Protein AF-A0A2H0VIL3-F1 (afdb_monomer_lite)

Radius of gyration: 15.29 Å; chains: 1; bounding box: 33×33×45 Å

pLDDT: mean 93.3, std 10.6, range [35.62, 98.56]

Foldseek 3Di:
DDLVVVQVVLVVCVVVLAADEEEDADFKDDQRYPPLCCQVRRYFYFYDNDDDPWDWDQDDQWTKTWDDDPPDTDIDIDRGNVVSVVVVVVVVVRVVVTFGWDQDDSRRTIGGDPPPDD

Sequence (118 aa):
MDQKSAEKLRARFVENKIHIRTLTNITHLEAWTDVTEMVEQYWEIRHLDKPFQFEILIYNNVYCMYRYTGDEIFCIEIYSQELADMQRQLFEYLWGVAKKFKVLDDRGTAKLISNHKV

Secondary structure (DSSP, 8-state):
--HHHHHHHHHHHHHTT--EEEEES-SEE----S-HHHHHHSEEEEE-SS--SSEEEEETTEEEEEEEETTEEEEEEEE-HHHHHHHHHHHHHHHHHSEEEEE-STT--EEE------

Organism: NCBI:txid1974535

Structure (mmCIF, N/CA/C/O backbone):
data_AF-A0A2H0VIL3-F1
#
_entry.id   AF-A0A2H0VIL3-F1
#
loop_
_atom_site.group_PDB
_atom_site.id
_atom_site.type_symbol
_atom_site.label_atom_id
_atom_site.label_alt_id
_atom_site.label_comp_id
_atom_site.label_asym_id
_atom_site.label_entity_id
_atom_site.label_seq_id
_atom_site.pdbx_PDB_ins_code
_atom_site.Cartn_x
_atom_site.Cartn_y
_atom_site.Cartn_z
_atom_site.occupancy
_atom_site.B_iso_or_equiv
_atom_site.auth_seq_id
_atom_site.auth_comp_id
_atom_site.auth_asym_id
_atom_site.auth_atom_id
_atom_site.pdbx_PDB_model_num
ATOM 1 N N . MET A 1 1 ? 10.058 7.617 11.638 1.00 77.69 1 MET A N 1
ATOM 2 C CA . MET A 1 1 ? 9.822 6.358 12.381 1.00 77.69 1 MET A CA 1
ATOM 3 C C . MET A 1 1 ? 11.080 5.514 12.268 1.00 77.69 1 MET A C 1
ATOM 5 O O . MET A 1 1 ? 11.635 5.466 11.179 1.00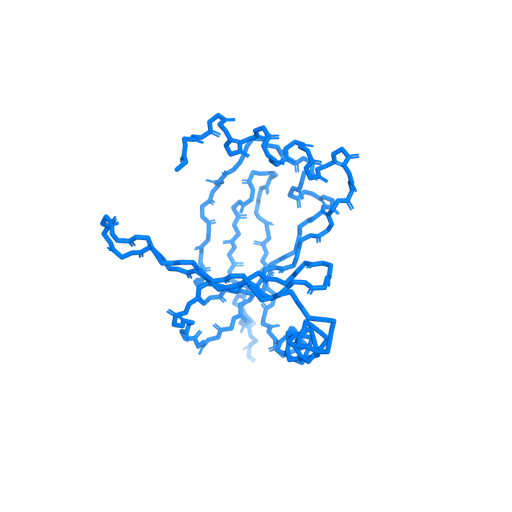 77.69 1 MET A O 1
ATOM 9 N N . ASP A 1 2 ? 11.559 4.914 13.356 1.00 91.06 2 ASP A N 1
ATOM 10 C CA . ASP A 1 2 ? 12.721 4.017 13.311 1.00 91.06 2 ASP A CA 1
ATOM 11 C C . ASP A 1 2 ? 12.341 2.619 12.785 1.00 91.06 2 ASP A C 1
ATOM 13 O O . ASP A 1 2 ? 11.169 2.230 12.801 1.00 91.06 2 ASP A O 1
ATOM 17 N N . GLN A 1 3 ? 13.336 1.852 12.332 1.00 91.94 3 GLN A N 1
ATOM 18 C CA . GLN A 1 3 ? 13.121 0.535 11.725 1.00 91.94 3 GLN A CA 1
ATOM 19 C C . GLN A 1 3 ? 12.431 -0.449 12.679 1.00 91.94 3 GLN A C 1
ATOM 21 O O . GLN A 1 3 ? 11.510 -1.147 12.269 1.00 91.94 3 GLN A O 1
ATOM 26 N N . LYS A 1 4 ? 12.805 -0.477 13.964 1.00 95.69 4 LYS A N 1
ATOM 27 C CA . LYS A 1 4 ? 12.220 -1.411 14.940 1.00 95.69 4 LYS A CA 1
ATOM 28 C C . LYS A 1 4 ? 10.730 -1.138 15.147 1.00 95.69 4 LYS A C 1
ATOM 30 O O . LYS A 1 4 ? 9.934 -2.076 15.223 1.00 95.69 4 LYS A O 1
ATOM 35 N N . SER A 1 5 ? 10.346 0.135 15.211 1.00 95.25 5 SER A N 1
ATOM 36 C CA . SER A 1 5 ? 8.937 0.534 15.266 1.00 95.25 5 SER A CA 1
ATOM 37 C C . SER A 1 5 ? 8.177 0.143 13.993 1.00 95.25 5 SER A C 1
ATOM 39 O O . SER A 1 5 ? 7.048 -0.342 14.088 1.00 95.25 5 SER A O 1
ATOM 41 N N . ALA A 1 6 ? 8.805 0.283 12.820 1.00 95.44 6 ALA A N 1
ATOM 42 C CA . ALA A 1 6 ? 8.221 -0.128 11.544 1.00 95.44 6 ALA A CA 1
ATOM 43 C C . ALA A 1 6 ? 7.994 -1.650 11.467 1.00 95.44 6 ALA A C 1
ATOM 45 O O . ALA A 1 6 ? 6.895 -2.082 11.122 1.00 95.44 6 ALA A O 1
ATOM 46 N N . GLU A 1 7 ? 8.980 -2.466 11.855 1.00 97.56 7 GLU A N 1
ATOM 47 C CA . GLU A 1 7 ? 8.848 -3.933 11.886 1.00 97.56 7 GLU A CA 1
ATOM 48 C C . GLU A 1 7 ? 7.733 -4.380 12.838 1.00 97.56 7 GLU A C 1
ATOM 50 O O . GLU A 1 7 ? 6.914 -5.228 12.488 1.00 97.56 7 GLU A O 1
ATOM 55 N N . LYS A 1 8 ? 7.626 -3.759 14.022 1.00 97.94 8 LYS A N 1
ATOM 56 C CA . LYS A 1 8 ? 6.545 -4.074 14.967 1.00 97.94 8 LYS A CA 1
ATOM 57 C C . LYS A 1 8 ? 5.163 -3.781 14.375 1.00 97.94 8 LYS A C 1
ATOM 59 O O . LYS A 1 8 ? 4.220 -4.529 14.624 1.00 97.94 8 LYS A O 1
ATOM 64 N N . LEU A 1 9 ? 5.022 -2.698 13.610 1.00 96.75 9 LEU A N 1
ATOM 65 C CA . LEU A 1 9 ? 3.768 -2.381 12.926 1.00 96.75 9 LEU A CA 1
ATOM 66 C C . LEU A 1 9 ? 3.440 -3.416 11.839 1.00 96.75 9 LEU A C 1
ATOM 68 O O . LEU A 1 9 ? 2.301 -3.867 11.755 1.00 96.75 9 LEU A O 1
ATOM 72 N N . ARG A 1 10 ? 4.435 -3.835 11.055 1.00 97.56 10 ARG A N 1
ATOM 73 C CA . ARG A 1 10 ? 4.277 -4.846 9.995 1.00 97.56 10 ARG A CA 1
ATOM 74 C C . ARG A 1 10 ? 3.904 -6.216 10.552 1.00 97.56 10 ARG A C 1
ATOM 76 O O . ARG A 1 10 ? 2.987 -6.845 10.037 1.00 97.56 10 ARG A O 1
ATOM 83 N N . ALA A 1 11 ? 4.517 -6.625 11.662 1.00 98.25 11 ALA A N 1
ATOM 84 C CA . ALA A 1 11 ? 4.132 -7.842 12.375 1.00 98.25 11 ALA A CA 1
ATOM 85 C C . ALA A 1 11 ? 2.652 -7.802 12.792 1.00 98.25 11 ALA A C 1
ATOM 87 O O . ALA A 1 11 ? 1.916 -8.763 12.583 1.00 98.25 11 ALA A O 1
ATOM 88 N N . ARG A 1 12 ? 2.167 -6.647 13.270 1.00 98.12 12 ARG A N 1
ATOM 89 C CA . ARG A 1 12 ? 0.740 -6.474 13.583 1.00 98.12 12 ARG A CA 1
ATOM 90 C C . ARG A 1 12 ? -0.155 -6.554 12.347 1.00 98.12 12 ARG A C 1
ATOM 92 O O . ARG A 1 12 ? -1.281 -7.031 12.467 1.00 98.12 12 ARG A O 1
ATOM 99 N N . PHE A 1 13 ? 0.293 -6.104 11.175 1.00 97.50 13 PHE A N 1
ATOM 100 C CA . PHE A 1 13 ? -0.477 -6.287 9.938 1.00 97.50 13 PHE A CA 1
ATOM 101 C C . PHE A 1 13 ? -0.658 -7.766 9.601 1.00 97.50 13 PHE A C 1
ATOM 103 O O . PHE A 1 13 ? -1.775 -8.165 9.275 1.00 97.50 13 PHE A O 1
ATOM 110 N N . VAL A 1 14 ? 0.388 -8.577 9.776 1.00 98.06 14 VAL A N 1
ATOM 111 C CA . VAL A 1 14 ? 0.327 -10.037 9.604 1.00 98.06 14 VAL A CA 1
ATOM 112 C C . VAL A 1 14 ? -0.618 -10.681 10.619 1.00 98.06 14 VAL A C 1
ATOM 114 O O . VAL A 1 14 ? -1.543 -11.388 10.225 1.00 98.06 14 VAL A O 1
ATOM 117 N N . GLU A 1 15 ? -0.473 -10.370 11.913 1.00 98.38 15 GLU A N 1
ATOM 118 C CA . GLU A 1 15 ? -1.347 -10.891 12.983 1.00 98.38 15 GLU A CA 1
ATOM 119 C C . GLU A 1 15 ? -2.837 -10.634 12.701 1.00 98.38 15 GLU A C 1
ATOM 121 O O . GLU A 1 15 ? -3.695 -11.465 12.999 1.00 98.38 15 GLU A O 1
ATOM 126 N N . ASN A 1 16 ? -3.143 -9.479 12.104 1.00 98.06 16 ASN A N 1
ATOM 127 C CA . ASN A 1 16 ? -4.503 -9.056 11.775 1.00 98.06 16 ASN A CA 1
ATOM 128 C C . ASN A 1 16 ? -4.913 -9.397 10.330 1.00 98.06 16 ASN A C 1
ATOM 130 O O . ASN A 1 16 ? -6.007 -9.021 9.910 1.00 98.06 16 ASN A O 1
ATOM 134 N N . LYS A 1 17 ? -4.068 -10.112 9.573 1.00 97.88 17 LYS A N 1
ATOM 135 C CA . LYS A 1 17 ? -4.304 -10.532 8.178 1.00 97.88 17 LYS A CA 1
ATOM 136 C C . LYS A 1 17 ? -4.666 -9.373 7.239 1.00 97.88 17 LYS A C 1
ATOM 138 O O . LYS A 1 17 ? -5.514 -9.502 6.349 1.00 97.88 17 LYS A O 1
ATOM 143 N N . ILE A 1 18 ? -4.040 -8.217 7.456 1.00 97.88 18 ILE A N 1
ATOM 144 C CA . ILE A 1 18 ? -4.283 -6.997 6.682 1.00 97.88 18 ILE A CA 1
ATOM 145 C C . ILE A 1 18 ? -3.603 -7.116 5.323 1.00 97.88 18 ILE A C 1
ATOM 147 O O . ILE A 1 18 ? -2.380 -7.127 5.245 1.00 97.88 18 ILE A O 1
ATOM 151 N N . HIS A 1 19 ? -4.398 -7.148 4.254 1.00 97.88 19 HIS A N 1
ATOM 152 C CA . HIS A 1 19 ? -3.885 -7.160 2.887 1.00 97.88 19 HIS A CA 1
ATOM 153 C C . HIS A 1 19 ? -3.594 -5.737 2.409 1.00 97.88 19 HIS A C 1
ATOM 155 O O . HIS A 1 19 ? -4.456 -4.858 2.470 1.00 97.88 19 HIS A O 1
ATOM 161 N N . ILE A 1 20 ? -2.389 -5.523 1.892 1.00 97.69 20 ILE A N 1
ATOM 162 C CA . ILE A 1 20 ? -1.908 -4.236 1.403 1.00 97.69 20 ILE A CA 1
ATOM 163 C C . ILE A 1 20 ? -1.717 -4.304 -0.104 1.00 97.69 20 ILE A C 1
ATOM 165 O O . ILE A 1 20 ? -0.992 -5.149 -0.624 1.00 97.69 20 ILE A O 1
ATOM 169 N N . ARG A 1 21 ? -2.331 -3.354 -0.809 1.00 98.00 21 ARG A N 1
ATOM 170 C CA . ARG A 1 21 ? -2.148 -3.159 -2.247 1.00 98.00 21 ARG A CA 1
ATOM 171 C C . ARG A 1 21 ? -1.516 -1.797 -2.491 1.00 98.00 21 ARG A C 1
ATOM 173 O O . ARG A 1 21 ? -2.097 -0.769 -2.157 1.00 98.00 21 ARG A O 1
ATOM 180 N N . THR A 1 22 ? -0.325 -1.794 -3.079 1.00 97.00 22 THR A N 1
ATOM 181 C CA . THR A 1 22 ? 0.488 -0.591 -3.283 1.00 97.00 22 THR A CA 1
ATOM 182 C C . THR A 1 22 ? 0.559 -0.217 -4.760 1.00 97.00 22 THR A C 1
ATOM 184 O O . THR A 1 22 ? 0.985 -1.014 -5.597 1.00 97.00 22 THR A O 1
ATOM 187 N N . LEU A 1 23 ? 0.193 1.024 -5.080 1.00 96.69 23 LEU A N 1
ATOM 188 C CA . LEU A 1 23 ? 0.514 1.655 -6.360 1.00 96.69 23 LEU A CA 1
ATOM 189 C C . LEU A 1 23 ? 1.727 2.560 -6.176 1.00 96.69 23 LEU A C 1
ATOM 191 O O . LEU A 1 23 ? 1.771 3.354 -5.242 1.00 96.69 23 LEU A O 1
ATOM 195 N N . THR A 1 24 ? 2.706 2.445 -7.067 1.00 95.50 24 THR A N 1
ATOM 196 C CA . THR A 1 24 ? 3.920 3.267 -7.030 1.00 95.50 24 THR A CA 1
ATOM 197 C C . THR A 1 24 ? 4.359 3.679 -8.430 1.00 95.50 24 THR A C 1
ATOM 199 O O . THR A 1 24 ? 4.011 3.031 -9.417 1.00 95.50 24 THR A O 1
ATOM 202 N N . ASN A 1 25 ? 5.131 4.758 -8.520 1.00 94.12 25 ASN A N 1
ATOM 203 C CA . ASN A 1 25 ? 5.751 5.232 -9.754 1.00 94.12 25 ASN A CA 1
ATOM 204 C C . ASN A 1 25 ? 7.230 4.844 -9.878 1.00 94.12 25 ASN A C 1
ATOM 206 O O . ASN A 1 25 ? 7.835 5.083 -10.922 1.00 94.12 25 ASN A O 1
ATOM 210 N N . ILE A 1 26 ? 7.821 4.225 -8.852 1.00 94.25 26 ILE A N 1
ATOM 211 C CA . ILE A 1 26 ? 9.179 3.683 -8.953 1.00 94.25 26 ILE A CA 1
ATOM 212 C C . ILE A 1 26 ? 9.183 2.438 -9.847 1.00 94.25 26 ILE A C 1
ATOM 214 O O . ILE A 1 26 ? 8.148 1.813 -10.094 1.00 94.25 26 ILE A O 1
ATOM 218 N N . THR A 1 27 ? 10.358 2.071 -10.347 1.00 94.88 27 THR A N 1
ATOM 219 C CA . THR A 1 27 ? 10.565 0.872 -11.178 1.00 94.88 27 THR A CA 1
ATOM 220 C C . THR A 1 27 ? 11.369 -0.212 -10.460 1.00 94.88 27 THR A C 1
ATOM 222 O O . THR A 1 27 ? 11.419 -1.352 -10.930 1.00 94.88 27 THR A O 1
ATOM 225 N N . HIS A 1 28 ? 11.962 0.135 -9.318 1.00 95.75 28 HIS A N 1
ATOM 226 C CA . HIS A 1 28 ? 12.724 -0.735 -8.434 1.00 95.75 28 HIS A CA 1
ATOM 227 C C . HIS A 1 28 ? 12.433 -0.362 -6.979 1.00 95.75 28 HIS A C 1
ATOM 229 O O . HIS A 1 28 ? 12.404 0.825 -6.653 1.00 95.75 28 HIS A O 1
ATOM 235 N N . LEU A 1 29 ? 12.228 -1.365 -6.133 1.00 95.56 29 LEU A N 1
ATOM 236 C CA . LEU A 1 29 ? 12.109 -1.249 -4.686 1.00 95.56 29 LEU A CA 1
ATOM 237 C C . LEU A 1 29 ? 13.138 -2.196 -4.065 1.00 95.56 29 LEU A C 1
ATOM 239 O O . LEU A 1 29 ? 13.148 -3.377 -4.402 1.00 95.56 29 LEU A O 1
ATOM 243 N N . GLU A 1 30 ? 13.995 -1.671 -3.194 1.00 96.62 30 GLU A N 1
ATOM 244 C CA . GLU A 1 30 ? 14.941 -2.465 -2.399 1.00 96.62 30 GLU A CA 1
ATOM 245 C C . GLU A 1 30 ? 14.217 -3.195 -1.258 1.00 96.62 30 GLU A C 1
ATOM 247 O O . GLU A 1 30 ? 13.117 -2.797 -0.866 1.00 96.62 30 GLU A O 1
ATOM 252 N N . ALA A 1 31 ? 14.851 -4.217 -0.679 1.00 96.75 31 ALA A N 1
ATOM 253 C CA . ALA A 1 31 ? 14.365 -4.870 0.536 1.00 96.75 31 ALA A CA 1
ATOM 254 C C . ALA A 1 31 ? 14.111 -3.850 1.662 1.00 96.75 31 ALA A C 1
ATOM 256 O O . ALA A 1 31 ? 14.948 -2.986 1.941 1.00 96.75 31 ALA A O 1
ATOM 257 N N . TRP A 1 32 ? 12.957 -3.959 2.325 1.00 94.44 32 TRP A N 1
ATOM 258 C CA . TRP A 1 32 ? 12.480 -2.928 3.259 1.00 94.44 32 TRP A CA 1
ATOM 259 C C . TRP A 1 32 ? 11.919 -3.467 4.580 1.00 94.44 32 TRP A C 1
ATOM 261 O O . TRP A 1 32 ? 11.592 -2.664 5.465 1.00 94.44 32 TRP A O 1
ATOM 271 N N . THR A 1 33 ? 11.805 -4.791 4.738 1.00 97.19 33 THR A N 1
ATOM 272 C CA . THR A 1 33 ? 11.312 -5.430 5.967 1.00 97.19 33 THR A CA 1
ATOM 273 C C . THR A 1 33 ? 11.966 -6.782 6.248 1.00 97.19 33 THR A C 1
ATOM 275 O O . THR A 1 33 ? 12.482 -7.441 5.345 1.00 97.19 33 THR A O 1
ATOM 278 N N . ASP A 1 34 ? 11.931 -7.186 7.519 1.00 97.69 34 ASP A N 1
ATOM 279 C CA . ASP A 1 34 ? 12.264 -8.534 7.988 1.00 97.69 34 ASP A CA 1
ATOM 280 C C . ASP A 1 34 ? 11.008 -9.393 8.235 1.00 97.69 34 ASP A C 1
ATOM 282 O O . ASP A 1 34 ? 11.119 -10.593 8.480 1.00 97.69 34 ASP A O 1
ATOM 286 N N . VAL A 1 35 ? 9.804 -8.810 8.161 1.00 97.81 35 VAL A N 1
ATOM 287 C CA . VAL A 1 35 ? 8.530 -9.537 8.276 1.00 97.81 35 VAL A CA 1
ATOM 288 C C . VAL A 1 35 ? 8.173 -10.164 6.926 1.00 97.81 35 VAL A C 1
ATOM 290 O O . VAL A 1 35 ? 7.323 -9.662 6.190 1.00 97.81 35 VAL A O 1
ATOM 293 N N . THR A 1 36 ? 8.831 -11.272 6.598 1.00 97.88 36 THR A N 1
ATOM 294 C CA . THR A 1 36 ? 8.708 -11.935 5.290 1.00 97.88 36 THR A CA 1
ATOM 295 C C . THR A 1 36 ? 7.290 -12.418 4.981 1.00 97.88 36 THR A C 1
ATOM 297 O O . THR A 1 36 ? 6.805 -12.247 3.866 1.00 97.88 36 THR A O 1
ATOM 300 N N . GLU A 1 37 ? 6.555 -12.903 5.988 1.00 98.06 37 GLU A N 1
ATOM 301 C CA . GLU A 1 37 ? 5.162 -13.351 5.827 1.00 98.06 37 GLU A CA 1
ATOM 302 C C . GLU A 1 37 ? 4.248 -12.245 5.269 1.00 98.06 37 GLU A C 1
ATOM 304 O O . GLU A 1 37 ? 3.335 -12.511 4.484 1.00 98.06 37 GLU A O 1
ATOM 309 N N . MET A 1 38 ? 4.517 -10.984 5.622 1.00 97.69 38 MET A N 1
ATOM 310 C CA . MET A 1 38 ? 3.780 -9.844 5.082 1.00 97.69 38 MET A CA 1
ATOM 311 C C . MET A 1 38 ? 3.962 -9.731 3.568 1.00 97.69 38 MET A C 1
ATOM 313 O O . MET A 1 38 ? 2.991 -9.503 2.848 1.00 97.69 38 MET A O 1
ATOM 317 N N . VAL A 1 39 ? 5.202 -9.889 3.101 1.00 97.38 39 VAL A N 1
ATOM 318 C CA . VAL A 1 39 ? 5.574 -9.806 1.685 1.00 97.38 39 VAL A CA 1
ATOM 319 C C . VAL A 1 39 ? 4.973 -10.974 0.909 1.00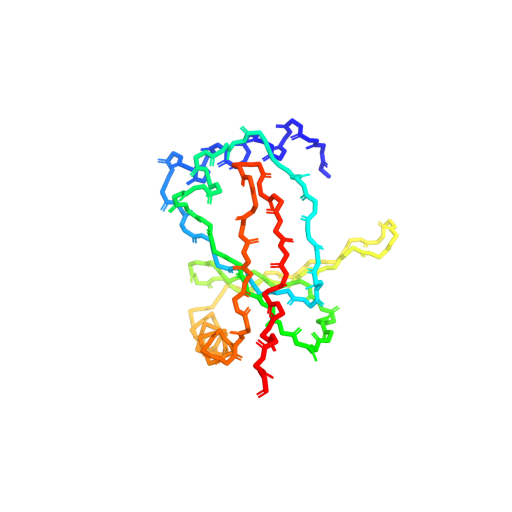 97.38 39 VAL A C 1
ATOM 321 O O . VAL A 1 39 ? 4.439 -10.774 -0.179 1.00 97.38 39 VAL A O 1
ATOM 324 N N . GLU A 1 40 ? 5.037 -12.180 1.470 1.00 96.75 40 GLU A N 1
ATOM 325 C CA . GLU A 1 40 ? 4.623 -13.408 0.788 1.00 96.75 40 GLU A CA 1
ATOM 326 C C . GLU A 1 40 ? 3.103 -13.574 0.694 1.00 96.75 40 GLU A C 1
ATOM 328 O O . GLU A 1 40 ? 2.607 -14.099 -0.305 1.00 96.75 40 GLU A O 1
ATOM 333 N N . GLN A 1 41 ? 2.359 -13.156 1.724 1.00 97.50 41 GLN A N 1
ATOM 334 C CA . GLN A 1 41 ? 0.931 -13.479 1.842 1.00 97.50 41 GLN A CA 1
ATOM 335 C C . GLN A 1 41 ? 0.006 -12.265 1.782 1.00 97.50 41 GLN A C 1
ATOM 337 O O . GLN A 1 41 ? -1.147 -12.396 1.375 1.00 97.50 41 GLN A O 1
ATOM 342 N N . TYR A 1 42 ? 0.484 -11.092 2.196 1.00 98.00 42 TYR A N 1
ATOM 343 C CA . TYR A 1 42 ? -0.387 -9.956 2.502 1.00 98.00 42 TYR A CA 1
ATOM 344 C C . TYR A 1 42 ? -0.032 -8.685 1.732 1.00 98.00 42 TYR A C 1
ATOM 346 O O . TYR A 1 42 ? -0.594 -7.629 2.022 1.00 98.00 42 TYR A O 1
ATOM 354 N N . TRP A 1 43 ? 0.862 -8.749 0.745 1.00 97.69 43 TRP A N 1
ATOM 355 C CA . TRP A 1 43 ? 1.286 -7.575 -0.007 1.00 97.69 43 TRP A CA 1
ATOM 356 C C . TRP A 1 43 ? 1.289 -7.805 -1.517 1.00 97.69 43 TRP A C 1
ATOM 358 O O . TRP A 1 43 ? 1.838 -8.772 -2.036 1.00 97.69 43 TRP A O 1
ATOM 368 N N . GLU A 1 44 ? 0.709 -6.850 -2.238 1.00 97.19 44 GLU A N 1
ATOM 369 C CA . GLU A 1 44 ? 0.809 -6.748 -3.687 1.00 97.19 44 GLU A CA 1
ATOM 370 C C . GLU A 1 44 ? 1.256 -5.343 -4.083 1.00 97.19 44 GLU A C 1
ATOM 372 O O . GLU A 1 44 ? 0.793 -4.340 -3.536 1.00 97.19 44 GLU A O 1
ATOM 377 N N . ILE A 1 45 ? 2.085 -5.255 -5.121 1.00 96.62 45 ILE A N 1
ATOM 378 C CA . ILE A 1 45 ? 2.572 -3.985 -5.660 1.00 96.62 45 ILE A CA 1
ATOM 379 C C . ILE A 1 45 ? 2.422 -3.911 -7.181 1.00 96.62 45 ILE A C 1
ATOM 381 O O . ILE A 1 45 ? 2.658 -4.881 -7.912 1.00 96.62 45 ILE A O 1
ATOM 385 N N . ARG A 1 46 ? 2.025 -2.735 -7.676 1.00 96.56 46 ARG A N 1
ATOM 386 C CA . ARG A 1 46 ? 1.941 -2.422 -9.107 1.00 96.56 46 ARG A CA 1
ATOM 387 C C . ARG A 1 46 ? 2.497 -1.034 -9.422 1.00 96.56 46 ARG A C 1
ATOM 389 O O . ARG A 1 46 ? 2.522 -0.138 -8.584 1.00 96.56 46 ARG A O 1
ATOM 396 N N . HIS A 1 47 ? 2.932 -0.878 -10.666 1.00 95.94 47 HIS A N 1
ATOM 397 C CA . HIS A 1 47 ? 3.525 0.330 -11.215 1.00 95.94 47 HIS A CA 1
ATOM 398 C C . HIS A 1 47 ? 2.514 1.148 -12.021 1.00 95.94 47 HIS A C 1
ATOM 400 O O . HIS A 1 47 ? 1.841 0.614 -12.913 1.00 95.94 47 HIS A O 1
ATOM 406 N N . LEU A 1 48 ? 2.510 2.457 -11.791 1.00 94.75 48 LEU A N 1
ATOM 407 C CA . LEU A 1 48 ? 1.889 3.455 -12.651 1.00 94.75 48 LEU A CA 1
ATOM 408 C C . LEU A 1 48 ? 2.931 4.483 -13.078 1.00 94.75 48 LEU A C 1
ATOM 410 O O . LEU A 1 48 ? 3.602 5.083 -12.248 1.00 94.75 48 LEU A O 1
ATOM 414 N N . ASP A 1 49 ? 3.013 4.726 -14.382 1.00 90.94 49 ASP A N 1
ATOM 415 C CA . ASP A 1 49 ? 3.970 5.655 -14.991 1.00 90.94 49 ASP A CA 1
ATOM 416 C C . ASP A 1 49 ? 3.489 7.115 -14.871 1.00 90.94 49 ASP A C 1
ATOM 418 O O . ASP A 1 49 ? 3.333 7.840 -15.855 1.00 90.94 49 ASP A O 1
ATOM 422 N N . LYS A 1 50 ? 3.110 7.517 -13.651 1.00 88.19 50 LYS A N 1
ATOM 423 C CA . LYS A 1 50 ? 2.679 8.874 -13.303 1.00 88.19 50 LYS A CA 1
ATOM 424 C C . LYS A 1 50 ? 3.138 9.225 -11.889 1.00 88.19 50 LYS A C 1
ATOM 426 O O . LYS A 1 50 ? 2.949 8.414 -10.986 1.00 88.19 50 LYS A O 1
ATOM 431 N N . PRO A 1 51 ? 3.695 10.425 -11.664 1.00 83.69 51 PRO A N 1
ATOM 432 C CA . PRO A 1 51 ? 4.086 10.853 -10.330 1.00 83.69 51 PRO A CA 1
ATOM 433 C C . PRO A 1 51 ? 2.862 11.115 -9.445 1.00 83.69 51 PRO A C 1
ATOM 435 O O . PRO A 1 51 ? 1.892 11.744 -9.877 1.00 83.69 51 PRO A O 1
ATOM 438 N N . PHE A 1 52 ? 2.944 10.681 -8.190 1.00 84.62 52 PHE A N 1
ATOM 439 C CA . PHE A 1 52 ? 1.986 11.024 -7.141 1.00 84.62 52 PHE A CA 1
ATOM 440 C C . PHE A 1 52 ? 2.485 12.260 -6.385 1.00 84.62 52 PHE A C 1
ATOM 442 O O . PHE A 1 52 ? 3.662 12.346 -6.051 1.00 84.62 52 PHE A O 1
ATOM 449 N N . GLN A 1 53 ? 1.603 13.233 -6.140 1.00 85.31 53 GLN A N 1
ATOM 450 C CA . GLN A 1 53 ? 1.952 14.465 -5.409 1.00 85.31 53 GLN A CA 1
ATOM 451 C C . GLN A 1 53 ? 1.926 14.274 -3.884 1.00 85.31 53 GLN A C 1
ATOM 453 O O . GLN A 1 53 ? 2.607 14.987 -3.154 1.00 85.31 53 GLN A O 1
ATOM 458 N N . PHE A 1 54 ? 1.129 13.314 -3.418 1.00 89.38 54 PHE A N 1
ATOM 459 C CA . PHE A 1 54 ? 0.997 12.913 -2.023 1.00 89.38 54 PHE A CA 1
ATOM 460 C C . PHE A 1 54 ? 1.012 11.391 -1.950 1.00 89.38 54 PHE A C 1
ATOM 462 O O . PHE A 1 54 ? 0.552 10.723 -2.883 1.00 89.38 54 PHE A O 1
ATOM 469 N N . GLU A 1 55 ? 1.487 10.856 -0.831 1.00 92.50 55 GLU A N 1
ATOM 470 C CA . GLU A 1 55 ? 1.183 9.478 -0.471 1.00 92.50 55 GLU A CA 1
ATOM 471 C C . GLU A 1 55 ? -0.249 9.425 0.056 1.00 92.50 55 GLU A C 1
ATOM 473 O O . GLU A 1 55 ? -0.688 10.295 0.811 1.00 92.50 55 GLU A O 1
ATOM 478 N N . ILE A 1 56 ? -0.994 8.423 -0.399 1.00 96.00 56 ILE A N 1
ATOM 479 C CA . ILE A 1 56 ? -2.405 8.244 -0.076 1.00 96.00 56 ILE A CA 1
ATOM 480 C C . ILE A 1 56 ? -2.571 6.864 0.544 1.00 96.00 56 ILE A C 1
ATOM 482 O O . ILE A 1 56 ? -2.153 5.866 -0.045 1.00 96.00 56 ILE A O 1
ATOM 486 N N . LEU A 1 57 ? -3.233 6.808 1.697 1.00 97.44 57 LEU A N 1
ATOM 487 C CA . LEU A 1 57 ? -3.697 5.569 2.309 1.00 97.44 57 LEU A CA 1
ATOM 488 C C . LEU A 1 57 ? -5.216 5.587 2.378 1.00 97.44 57 LEU A C 1
ATOM 490 O O . LEU A 1 57 ? -5.829 6.589 2.747 1.00 97.44 57 LEU A O 1
ATOM 494 N N . ILE A 1 58 ? -5.822 4.452 2.053 1.00 98.00 58 ILE A N 1
ATOM 495 C CA . ILE A 1 58 ? -7.259 4.255 2.195 1.00 98.00 58 ILE A CA 1
ATOM 496 C C . ILE A 1 58 ? -7.460 3.022 3.061 1.00 98.00 58 ILE A C 1
ATOM 498 O O . ILE A 1 58 ? -7.037 1.927 2.690 1.00 98.00 58 ILE A O 1
ATOM 502 N N . TYR A 1 59 ? -8.077 3.199 4.224 1.00 97.56 59 TYR A N 1
ATOM 503 C CA . TYR A 1 59 ? -8.299 2.119 5.179 1.00 97.56 59 TYR A CA 1
ATOM 504 C C . TYR A 1 59 ? -9.622 2.339 5.908 1.00 97.56 59 TYR A C 1
ATOM 506 O O . TYR A 1 59 ? -9.954 3.460 6.279 1.00 97.56 59 TYR A O 1
ATOM 514 N N . ASN A 1 60 ? -10.404 1.275 6.105 1.00 96.44 60 ASN A N 1
ATOM 515 C CA . ASN A 1 60 ? -11.756 1.366 6.667 1.00 96.44 60 ASN A CA 1
ATOM 516 C C . ASN A 1 60 ? -12.601 2.452 5.946 1.00 96.44 60 ASN A C 1
ATOM 518 O O . ASN A 1 60 ? -12.776 2.417 4.722 1.00 96.44 60 ASN A O 1
ATOM 522 N N . ASN A 1 61 ? -13.096 3.428 6.706 1.00 97.94 61 ASN A N 1
ATOM 523 C CA . ASN A 1 61 ? -13.818 4.620 6.262 1.00 97.94 61 ASN A CA 1
ATOM 524 C C . ASN A 1 61 ? -12.939 5.890 6.269 1.00 97.94 61 ASN A C 1
ATOM 526 O O . ASN A 1 61 ? -13.459 6.999 6.394 1.00 97.94 61 ASN A O 1
ATOM 530 N N . VAL A 1 62 ? -11.615 5.733 6.180 1.00 98.56 62 VAL A N 1
ATOM 531 C CA . VAL A 1 62 ? -10.641 6.825 6.251 1.00 98.56 62 VAL A CA 1
ATOM 532 C C . VAL A 1 62 ? -9.919 6.988 4.920 1.00 98.56 62 VAL A C 1
ATOM 534 O O . VAL A 1 62 ? -9.393 6.030 4.346 1.00 98.56 62 VAL A O 1
ATOM 537 N N . TYR A 1 63 ? -9.868 8.235 4.459 1.00 98.31 63 TYR A N 1
ATOM 538 C CA . TYR A 1 63 ? -8.974 8.695 3.406 1.00 98.31 63 TYR A CA 1
ATOM 539 C C . TYR A 1 63 ? -7.869 9.536 4.040 1.00 98.31 63 TYR A C 1
ATOM 541 O O . TYR A 1 63 ? -8.136 10.592 4.617 1.00 98.31 63 TYR A O 1
ATOM 549 N N . CYS A 1 64 ? -6.636 9.053 3.955 1.00 97.94 64 CYS A N 1
ATOM 550 C CA . CYS A 1 64 ? -5.465 9.707 4.512 1.00 97.94 64 CYS A CA 1
ATOM 551 C C . CYS A 1 64 ? -4.544 10.149 3.378 1.00 97.94 64 CYS A C 1
ATOM 553 O O . CYS A 1 64 ? -4.265 9.380 2.457 1.00 97.94 64 CYS A O 1
ATOM 555 N N . MET A 1 65 ? -4.063 11.385 3.456 1.00 96.06 65 MET A N 1
ATOM 556 C CA . MET A 1 65 ? -2.980 11.867 2.610 1.00 96.06 65 MET A CA 1
ATOM 557 C C . MET A 1 65 ? -1.861 12.381 3.490 1.00 96.06 65 MET A C 1
ATOM 559 O O . MET A 1 65 ? -2.109 13.156 4.416 1.00 96.06 65 MET A O 1
ATOM 563 N N . TYR A 1 66 ? -0.629 12.041 3.146 1.00 94.38 66 TYR A N 1
ATOM 564 C CA . TYR A 1 66 ? 0.528 12.629 3.794 1.00 94.38 66 TYR A CA 1
ATOM 565 C C . TYR A 1 66 ? 1.659 12.894 2.809 1.00 94.38 66 TYR A C 1
ATOM 567 O O . TYR A 1 66 ? 1.701 12.386 1.686 1.00 94.38 66 TYR A O 1
ATOM 575 N N . ARG A 1 67 ? 2.584 13.744 3.244 1.00 92.12 67 ARG A N 1
ATOM 576 C CA . ARG A 1 67 ? 3.871 13.959 2.592 1.00 92.12 67 ARG A CA 1
ATOM 577 C C . ARG A 1 67 ? 4.942 14.203 3.643 1.00 92.12 67 ARG A C 1
ATOM 579 O O . ARG A 1 67 ? 4.680 14.807 4.686 1.00 92.12 67 ARG A O 1
ATOM 586 N N . TYR A 1 68 ? 6.150 13.788 3.300 1.00 86.38 68 TYR A N 1
ATOM 587 C CA . TYR A 1 68 ? 7.375 14.159 3.989 1.00 86.38 68 TYR A CA 1
ATOM 588 C C . TYR A 1 68 ? 8.185 15.038 3.035 1.00 86.38 68 TYR A C 1
ATOM 590 O O . TYR A 1 68 ? 8.494 14.624 1.917 1.00 86.38 68 TYR A O 1
ATOM 598 N N . THR A 1 69 ? 8.482 16.275 3.422 1.00 84.75 69 THR A N 1
ATOM 599 C CA . THR A 1 69 ? 9.312 17.192 2.625 1.00 84.75 69 THR A CA 1
ATOM 600 C C . THR A 1 69 ? 10.402 17.763 3.522 1.00 84.75 69 THR A C 1
ATOM 602 O O . THR A 1 69 ? 10.173 18.712 4.263 1.00 84.75 69 THR A O 1
ATOM 605 N N . GLY A 1 70 ? 11.588 17.145 3.492 1.00 84.06 70 GLY A N 1
ATOM 606 C CA . GLY A 1 70 ? 12.630 17.423 4.484 1.00 84.06 70 GLY A CA 1
ATOM 607 C C . GLY A 1 70 ? 12.127 17.086 5.889 1.00 84.06 70 GLY A C 1
ATOM 608 O O . GLY A 1 70 ? 11.668 15.969 6.123 1.00 84.06 70 GLY A O 1
ATOM 609 N N . ASP A 1 71 ? 12.155 18.073 6.784 1.00 86.38 71 ASP A N 1
ATOM 610 C CA . ASP A 1 71 ? 11.645 17.951 8.156 1.00 86.38 71 ASP A CA 1
ATOM 611 C C . ASP A 1 71 ? 10.155 18.327 8.288 1.00 86.38 71 ASP A C 1
ATOM 613 O O . ASP A 1 71 ? 9.572 18.212 9.368 1.00 86.38 71 ASP A O 1
ATOM 617 N N . GLU A 1 72 ? 9.508 18.761 7.200 1.00 86.81 72 GLU A N 1
ATOM 618 C CA . GLU A 1 72 ? 8.086 19.095 7.209 1.00 86.81 72 GLU A CA 1
ATOM 619 C C . GLU A 1 72 ? 7.227 17.849 6.994 1.00 86.81 72 GLU A C 1
ATOM 621 O O . GLU A 1 72 ? 7.252 17.205 5.938 1.00 86.81 72 GLU A O 1
ATOM 626 N N . ILE A 1 73 ? 6.418 17.542 8.006 1.00 89.38 73 ILE A N 1
ATOM 627 C CA . ILE A 1 73 ? 5.413 16.485 7.963 1.00 89.38 73 ILE A CA 1
ATOM 628 C C . ILE A 1 73 ? 4.050 17.144 7.789 1.00 89.38 73 ILE A C 1
ATOM 630 O O . ILE A 1 73 ? 3.619 17.937 8.625 1.00 89.38 73 ILE A O 1
ATOM 634 N N . PHE A 1 74 ? 3.349 16.780 6.721 1.00 92.94 74 PHE A N 1
ATOM 635 C CA . PHE A 1 74 ? 1.953 17.150 6.522 1.00 92.94 74 PHE A CA 1
ATOM 636 C C . PHE A 1 74 ? 1.125 15.880 6.398 1.00 92.94 74 PHE A C 1
ATOM 638 O O . PHE A 1 74 ? 1.461 15.004 5.603 1.00 92.94 74 PHE A O 1
ATOM 645 N N . CYS A 1 75 ? 0.050 15.791 7.176 1.00 94.94 75 CYS A N 1
ATOM 646 C CA . CYS A 1 75 ? -0.872 14.666 7.165 1.00 94.94 75 CYS A CA 1
ATOM 647 C C . CYS A 1 75 ? -2.295 15.174 7.396 1.00 94.94 75 CYS A C 1
ATOM 649 O O . CYS A 1 75 ? -2.525 15.998 8.283 1.00 94.94 75 CYS A O 1
ATOM 651 N N . ILE A 1 76 ? -3.236 14.678 6.599 1.00 96.88 76 ILE A N 1
ATOM 652 C CA . ILE A 1 76 ? -4.667 14.882 6.798 1.00 96.88 76 ILE A CA 1
ATOM 653 C C . ILE A 1 76 ? -5.343 13.522 6.762 1.00 96.88 76 ILE A C 1
ATOM 655 O O . ILE A 1 76 ? -5.171 12.760 5.812 1.00 96.88 76 ILE A O 1
ATOM 659 N N . GLU A 1 77 ? -6.180 13.277 7.763 1.00 98.00 77 GLU A N 1
ATOM 660 C CA . GLU A 1 77 ? -7.108 12.155 7.784 1.00 98.00 77 GLU A CA 1
ATOM 661 C C . GLU A 1 77 ? -8.538 12.672 7.700 1.00 98.00 77 GLU A C 1
ATOM 663 O O . GLU A 1 77 ? -8.960 13.519 8.491 1.00 98.00 77 GLU A O 1
ATOM 668 N N . ILE A 1 78 ? -9.287 12.154 6.731 1.00 98.25 78 ILE A N 1
ATOM 669 C CA . ILE A 1 78 ? -10.703 12.452 6.557 1.00 98.25 78 ILE A CA 1
ATOM 670 C C . ILE A 1 78 ? -11.493 11.184 6.855 1.00 98.25 78 ILE A C 1
ATOM 672 O O . ILE A 1 78 ? -11.358 10.172 6.165 1.00 98.25 78 ILE A O 1
ATOM 676 N N . TYR A 1 79 ? -12.339 11.268 7.877 1.00 98.50 79 TYR A N 1
ATOM 677 C CA . TYR A 1 79 ? -13.217 10.195 8.327 1.00 98.50 79 TYR A CA 1
ATOM 678 C C . TYR A 1 79 ? -14.577 10.348 7.630 1.00 98.50 79 TYR A C 1
ATOM 680 O O . TYR A 1 79 ? -15.436 11.100 8.086 1.00 98.50 79 TYR A O 1
ATOM 688 N N . SER A 1 80 ? -14.754 9.677 6.491 1.00 98.31 80 SER A N 1
ATOM 689 C CA . SER A 1 80 ? -16.003 9.658 5.715 1.00 98.31 80 SER A CA 1
ATOM 690 C C . SER A 1 80 ? -16.053 8.396 4.864 1.00 98.31 80 SER A C 1
ATOM 692 O O . SER A 1 80 ? -15.151 8.129 4.065 1.00 98.31 80 SER A O 1
ATOM 694 N N . GLN A 1 81 ? -17.138 7.635 5.015 1.00 98.38 81 GLN A N 1
ATOM 695 C CA . GLN A 1 81 ? -17.353 6.411 4.251 1.00 98.38 81 GLN A CA 1
ATOM 696 C C . GLN A 1 81 ? -17.455 6.719 2.754 1.00 98.38 81 GLN A C 1
ATOM 698 O O . GLN A 1 81 ? -16.802 6.064 1.951 1.00 98.38 81 GLN A O 1
ATOM 703 N N . GLU A 1 82 ? -18.203 7.759 2.391 1.00 98.44 82 GLU A N 1
ATOM 704 C CA . GLU A 1 82 ? -18.460 8.168 1.011 1.00 98.44 82 GLU A CA 1
ATOM 705 C C . GLU A 1 82 ? -17.169 8.576 0.299 1.00 98.44 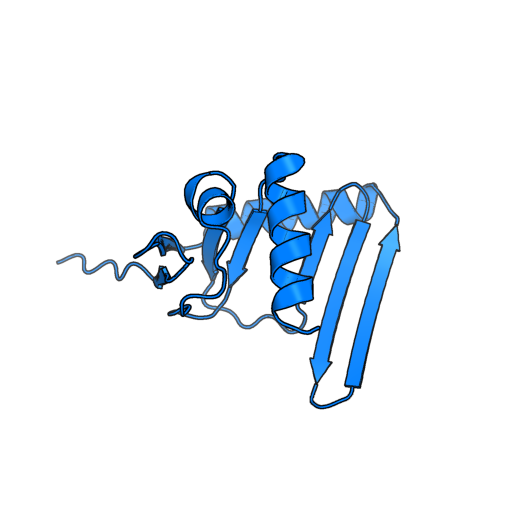82 GLU A C 1
ATOM 707 O O . GLU A 1 82 ? -16.910 8.152 -0.830 1.00 98.44 82 GLU A O 1
ATOM 712 N N . LEU A 1 83 ? -16.323 9.365 0.972 1.00 98.06 83 LEU A N 1
ATOM 713 C CA . LEU A 1 83 ? -15.041 9.772 0.407 1.00 98.06 83 LEU A CA 1
ATOM 714 C C . LEU A 1 83 ? -14.088 8.579 0.274 1.00 98.06 83 LEU A C 1
ATOM 716 O O . LEU A 1 83 ? -13.450 8.423 -0.768 1.00 98.06 83 LEU A O 1
ATOM 720 N N . ALA A 1 84 ? -14.006 7.724 1.297 1.00 98.56 84 ALA A N 1
ATOM 721 C CA . ALA A 1 84 ? -13.178 6.522 1.247 1.00 98.56 84 ALA A CA 1
ATOM 722 C C . ALA A 1 84 ? -13.638 5.559 0.137 1.00 98.56 84 ALA A C 1
ATOM 724 O O . ALA A 1 84 ? -12.801 4.987 -0.561 1.00 98.56 84 ALA A O 1
ATOM 725 N N . ASP A 1 85 ? -14.949 5.419 -0.079 1.00 98.50 85 ASP A N 1
ATOM 726 C CA . ASP A 1 85 ? -15.531 4.608 -1.153 1.00 98.50 85 ASP A CA 1
ATOM 727 C C . ASP A 1 85 ? -15.166 5.154 -2.534 1.00 98.50 85 ASP A C 1
ATOM 729 O O . ASP A 1 85 ? -14.693 4.400 -3.388 1.00 98.50 85 ASP A O 1
ATOM 733 N N . MET A 1 86 ? -15.316 6.466 -2.742 1.00 98.31 86 MET A N 1
ATOM 734 C CA . MET A 1 86 ? -14.934 7.126 -3.993 1.00 98.31 86 MET A CA 1
ATOM 735 C C . MET A 1 86 ? -13.443 6.926 -4.299 1.00 98.31 86 MET A C 1
ATOM 737 O O . MET A 1 86 ? -13.069 6.601 -5.428 1.00 98.31 86 MET A O 1
ATOM 741 N N . GLN A 1 87 ? -12.584 7.067 -3.289 1.00 97.94 87 GLN A N 1
ATOM 742 C CA . GLN A 1 87 ? -11.141 6.884 -3.453 1.00 97.94 87 GLN A CA 1
ATOM 743 C C . GLN A 1 87 ? -10.774 5.412 -3.678 1.00 97.94 87 GLN A C 1
ATOM 745 O O . GLN A 1 87 ? -9.902 5.127 -4.500 1.00 97.94 87 GLN A O 1
ATOM 750 N N . ARG A 1 88 ? -11.481 4.461 -3.046 1.00 98.12 88 ARG A N 1
ATOM 751 C CA . ARG A 1 88 ? -11.327 3.026 -3.344 1.00 98.12 88 ARG A CA 1
ATOM 752 C C . ARG A 1 88 ? -11.704 2.706 -4.788 1.00 98.12 88 ARG A C 1
ATOM 754 O O . ARG A 1 88 ? -10.965 1.983 -5.445 1.00 98.12 88 ARG A O 1
ATOM 761 N N . GLN A 1 89 ? -12.785 3.274 -5.319 1.00 98.31 89 GLN A N 1
ATOM 762 C CA . GLN A 1 89 ? -13.162 3.070 -6.725 1.00 98.31 89 GLN A CA 1
ATOM 763 C C . GLN A 1 89 ? -12.091 3.592 -7.691 1.00 98.31 89 GLN A C 1
ATOM 765 O O . GLN A 1 89 ? -11.728 2.898 -8.644 1.00 98.31 89 GLN A O 1
ATOM 770 N N . LEU A 1 90 ? -11.541 4.782 -7.425 1.00 97.06 90 LEU A N 1
ATOM 771 C CA . LEU A 1 90 ? -10.439 5.330 -8.217 1.00 97.06 90 LEU A CA 1
ATOM 772 C C . LEU A 1 90 ? -9.189 4.443 -8.131 1.00 97.06 90 LEU A C 1
ATOM 774 O O . LEU A 1 90 ? -8.562 4.164 -9.155 1.00 97.06 90 LEU A O 1
ATOM 778 N N . PHE A 1 91 ? -8.851 3.966 -6.931 1.00 97.38 91 PHE A N 1
ATOM 779 C CA . PHE A 1 91 ? -7.751 3.029 -6.724 1.00 97.38 91 PHE A CA 1
ATOM 780 C C . PHE A 1 91 ? -7.942 1.741 -7.533 1.00 97.38 91 PHE A C 1
ATOM 782 O O . PHE A 1 91 ? -7.014 1.323 -8.220 1.00 97.38 91 PHE A O 1
ATOM 789 N N . GLU A 1 92 ? -9.132 1.135 -7.511 1.00 98.19 92 GLU A N 1
ATOM 790 C CA . GLU A 1 92 ? -9.414 -0.094 -8.265 1.00 98.19 92 GLU A CA 1
ATOM 791 C C . GLU A 1 92 ? -9.309 0.110 -9.780 1.00 98.19 92 GLU A C 1
ATOM 793 O O . GLU A 1 92 ? -8.716 -0.717 -10.479 1.00 98.19 92 GLU A O 1
ATOM 798 N N . TYR A 1 93 ? -9.807 1.240 -10.293 1.00 97.69 93 TYR A N 1
ATOM 799 C CA . TYR A 1 93 ? -9.643 1.598 -11.702 1.00 97.69 93 TYR A CA 1
ATOM 800 C C . TYR A 1 93 ? -8.160 1.693 -12.088 1.00 97.69 93 TYR A C 1
ATOM 802 O O . TYR A 1 93 ? -7.710 1.065 -13.051 1.00 97.69 93 TYR A O 1
ATOM 810 N N . LEU A 1 94 ? -7.381 2.440 -11.301 1.00 96.62 94 LEU A N 1
ATOM 811 C CA . LEU A 1 94 ? -5.945 2.608 -11.511 1.00 96.62 94 LEU A CA 1
ATOM 812 C C . LEU A 1 94 ? -5.189 1.280 -11.383 1.00 96.62 94 LEU A C 1
ATOM 814 O O . LEU A 1 94 ? -4.300 0.987 -12.182 1.00 96.62 94 LEU A O 1
ATOM 818 N N . TRP A 1 95 ? -5.572 0.441 -10.427 1.00 97.31 95 TRP A N 1
ATOM 819 C CA . TRP A 1 95 ? -4.990 -0.879 -10.230 1.00 97.31 95 TRP A CA 1
ATOM 820 C C . TRP A 1 95 ? -5.202 -1.807 -11.423 1.00 97.31 95 TRP A C 1
ATOM 822 O O . TRP A 1 95 ? -4.293 -2.566 -11.777 1.00 97.31 95 TRP A O 1
ATOM 832 N N . GLY A 1 96 ? -6.378 -1.742 -12.053 1.00 96.75 96 GLY A N 1
ATOM 833 C CA . GLY A 1 96 ? -6.716 -2.526 -13.239 1.00 96.75 96 GLY A CA 1
ATOM 834 C C . GLY A 1 96 ? -5.802 -2.246 -14.435 1.00 96.75 96 GLY A C 1
ATOM 835 O O . GLY A 1 96 ? -5.488 -3.169 -15.185 1.00 96.75 96 GLY A O 1
ATOM 836 N N . VAL A 1 97 ? -5.323 -1.005 -14.577 1.00 95.62 97 VAL A N 1
ATOM 837 C CA . VAL A 1 97 ? -4.431 -0.582 -15.676 1.00 95.62 97 VAL A CA 1
ATOM 838 C C . VAL A 1 97 ? -2.943 -0.566 -15.294 1.00 95.62 97 VAL A C 1
ATOM 840 O O . VAL A 1 97 ? -2.085 -0.397 -16.161 1.00 95.62 97 VAL A O 1
ATOM 843 N N . ALA A 1 98 ? -2.619 -0.742 -14.010 1.00 96.19 98 ALA A N 1
ATOM 844 C CA . ALA A 1 98 ? -1.251 -0.719 -13.505 1.00 96.19 98 ALA A CA 1
ATOM 845 C C . ALA A 1 98 ? -0.447 -1.965 -13.921 1.00 96.19 98 ALA A C 1
ATOM 847 O O . ALA A 1 98 ? -0.953 -3.091 -13.959 1.00 96.19 98 ALA A O 1
ATOM 848 N N . LYS A 1 99 ? 0.850 -1.778 -14.190 1.00 96.06 99 LYS A N 1
ATOM 849 C CA . LYS A 1 99 ? 1.762 -2.870 -14.563 1.00 96.06 99 LYS A CA 1
ATOM 850 C C . LYS A 1 99 ? 2.179 -3.651 -13.319 1.00 96.06 99 LYS A C 1
ATOM 852 O O . LYS A 1 99 ? 2.485 -3.064 -12.287 1.00 96.06 99 LYS A O 1
ATOM 857 N N . LYS A 1 100 ? 2.235 -4.977 -13.407 1.00 93.81 100 LYS A N 1
ATOM 858 C CA . LYS A 1 100 ? 2.664 -5.811 -12.277 1.00 93.81 100 LYS A CA 1
ATOM 859 C C . LYS A 1 100 ? 4.159 -5.645 -11.998 1.00 93.81 100 LYS A C 1
ATOM 861 O O . LYS A 1 100 ? 4.971 -5.586 -12.925 1.00 93.81 100 LYS A O 1
ATOM 866 N N . PHE A 1 101 ? 4.508 -5.619 -10.720 1.00 93.12 101 PHE A N 1
ATOM 867 C CA . PHE A 1 101 ? 5.872 -5.874 -10.276 1.00 93.12 101 PHE A CA 1
ATOM 868 C C . PHE A 1 101 ? 6.130 -7.380 -10.186 1.00 93.12 101 PHE A C 1
ATOM 870 O O . PHE A 1 101 ? 5.204 -8.178 -10.031 1.00 93.12 101 PHE A O 1
ATOM 877 N N . LYS A 1 102 ? 7.405 -7.756 -10.261 1.00 93.88 102 LYS A N 1
ATOM 878 C CA . LYS A 1 102 ? 7.899 -9.053 -9.808 1.00 93.88 102 LYS A CA 1
ATOM 879 C C . LYS A 1 102 ? 8.598 -8.841 -8.469 1.00 93.88 102 LYS A C 1
ATOM 881 O O . LYS A 1 102 ? 9.590 -8.115 -8.423 1.00 93.88 102 LYS A O 1
ATOM 886 N N . VAL A 1 103 ? 8.077 -9.467 -7.417 1.00 94.31 103 VAL A N 1
ATOM 887 C CA . VAL A 1 103 ? 8.760 -9.592 -6.124 1.00 94.31 103 VAL A CA 1
ATOM 888 C C . VAL A 1 103 ? 9.901 -10.603 -6.304 1.00 94.31 103 VAL A C 1
ATOM 890 O O . VAL A 1 103 ? 9.700 -11.662 -6.905 1.00 94.31 103 VAL A O 1
ATOM 893 N N . LEU A 1 104 ? 11.115 -10.214 -5.922 1.00 94.88 104 LEU A N 1
ATOM 894 C CA . LEU A 1 104 ? 12.363 -10.934 -6.196 1.00 94.88 104 LEU A CA 1
ATOM 895 C C . LEU A 1 104 ? 12.860 -11.739 -4.991 1.00 94.88 104 LEU A C 1
ATOM 897 O O . LEU A 1 104 ? 13.558 -12.729 -5.196 1.00 94.88 104 LEU A O 1
ATOM 901 N N . ASP A 1 105 ? 12.488 -11.331 -3.780 1.00 96.06 105 ASP A N 1
ATOM 902 C CA . ASP A 1 105 ? 12.802 -12.007 -2.524 1.00 96.06 105 ASP A CA 1
ATOM 903 C C . ASP A 1 105 ? 11.667 -11.840 -1.502 1.00 96.06 105 ASP A C 1
ATOM 905 O O . ASP A 1 105 ? 10.703 -11.103 -1.716 1.00 96.06 105 ASP A O 1
ATOM 909 N N . ASP A 1 106 ? 11.792 -12.539 -0.383 1.00 96.62 106 ASP A N 1
ATOM 910 C CA . ASP A 1 106 ? 10.846 -12.545 0.731 1.00 96.62 106 ASP A CA 1
ATOM 911 C C . ASP A 1 106 ? 10.925 -11.279 1.608 1.00 96.62 106 ASP A C 1
ATOM 913 O O . ASP A 1 106 ? 10.077 -11.073 2.471 1.00 96.62 106 ASP A O 1
ATOM 917 N N . ARG A 1 107 ? 11.891 -10.384 1.365 1.00 96.94 107 ARG A N 1
ATOM 918 C CA . ARG A 1 107 ? 12.085 -9.118 2.104 1.00 96.94 107 ARG A CA 1
ATOM 919 C C . ARG A 1 107 ? 11.549 -7.893 1.364 1.00 96.94 107 ARG A C 1
ATOM 921 O O . ARG A 1 107 ? 11.707 -6.754 1.819 1.00 96.94 107 ARG A O 1
ATOM 928 N N . GLY A 1 108 ? 10.872 -8.131 0.243 1.00 95.31 108 GLY A N 1
ATOM 929 C CA . GLY A 1 108 ? 10.092 -7.136 -0.478 1.00 95.31 108 GLY A CA 1
ATOM 930 C C . GLY A 1 108 ? 10.845 -6.427 -1.596 1.00 95.31 108 GLY A C 1
ATOM 931 O O . GLY A 1 108 ? 10.307 -5.451 -2.131 1.00 95.31 108 GLY A O 1
ATOM 932 N N . THR A 1 109 ? 12.034 -6.904 -1.988 1.00 96.62 109 THR A N 1
ATOM 933 C CA . THR A 1 109 ? 12.694 -6.393 -3.196 1.00 96.62 109 THR A CA 1
ATOM 934 C C . THR A 1 109 ? 11.793 -6.659 -4.392 1.00 96.62 109 THR A C 1
ATOM 936 O O . THR A 1 1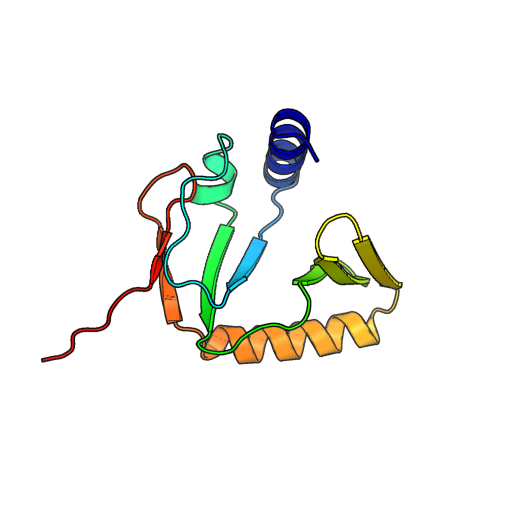09 ? 11.348 -7.787 -4.615 1.00 96.62 109 THR A O 1
ATOM 939 N N . ALA A 1 110 ? 11.511 -5.635 -5.190 1.00 95.38 110 ALA A N 1
ATOM 940 C CA . ALA A 1 110 ? 10.589 -5.762 -6.307 1.00 95.38 110 ALA A CA 1
ATOM 941 C C . ALA A 1 110 ? 11.034 -4.921 -7.504 1.00 95.38 110 ALA A C 1
ATOM 943 O O . ALA A 1 110 ? 11.495 -3.788 -7.367 1.00 95.38 110 ALA A O 1
ATOM 944 N N . LYS A 1 111 ? 10.840 -5.451 -8.714 1.00 95.88 111 LYS A N 1
ATOM 945 C CA . LYS A 1 111 ? 11.147 -4.741 -9.963 1.00 95.88 111 LYS A CA 1
ATOM 946 C C . LYS A 1 111 ? 9.971 -4.762 -10.929 1.00 95.88 111 LYS A C 1
ATOM 948 O O . LYS A 1 111 ? 9.259 -5.764 -11.038 1.00 95.88 111 LYS A O 1
ATOM 953 N N . LEU A 1 112 ? 9.787 -3.670 -11.667 1.00 93.25 112 LEU A N 1
ATOM 954 C CA . LEU A 1 112 ? 8.820 -3.604 -12.757 1.00 93.25 112 LEU A CA 1
ATOM 955 C C . LEU A 1 112 ? 9.130 -4.680 -13.808 1.00 93.25 112 LEU A C 1
ATOM 957 O O . LEU A 1 112 ? 10.254 -4.770 -14.308 1.00 93.25 112 LEU A O 1
ATOM 961 N N . ILE A 1 113 ? 8.122 -5.475 -14.177 1.00 86.25 113 ILE A N 1
ATOM 962 C CA . ILE A 1 113 ? 8.251 -6.449 -15.262 1.00 86.25 113 ILE A CA 1
ATOM 963 C C . ILE A 1 113 ? 8.385 -5.679 -16.580 1.00 86.25 113 ILE A C 1
ATOM 965 O O . ILE A 1 113 ? 7.435 -5.054 -17.058 1.00 86.25 113 ILE A O 1
ATOM 969 N N . SER A 1 114 ? 9.570 -5.723 -17.188 1.00 71.94 114 SER A N 1
ATOM 970 C CA . SER A 1 114 ? 9.762 -5.262 -18.557 1.00 71.94 114 SER A CA 1
ATOM 971 C C . SER A 1 114 ? 9.126 -6.278 -19.498 1.00 71.94 114 SER A C 1
ATOM 973 O O . SER A 1 114 ? 9.699 -7.336 -19.754 1.00 71.94 114 SER A O 1
ATOM 975 N N . ASN A 1 115 ? 7.949 -5.965 -20.035 1.00 55.91 115 ASN A N 1
ATOM 976 C CA . ASN A 1 115 ? 7.419 -6.702 -21.176 1.00 55.91 115 ASN A CA 1
ATOM 977 C C . ASN A 1 115 ? 8.300 -6.394 -22.396 1.00 55.91 115 ASN A C 1
ATOM 979 O O . ASN A 1 115 ? 8.013 -5.475 -23.155 1.00 55.91 115 ASN A O 1
ATOM 983 N N . 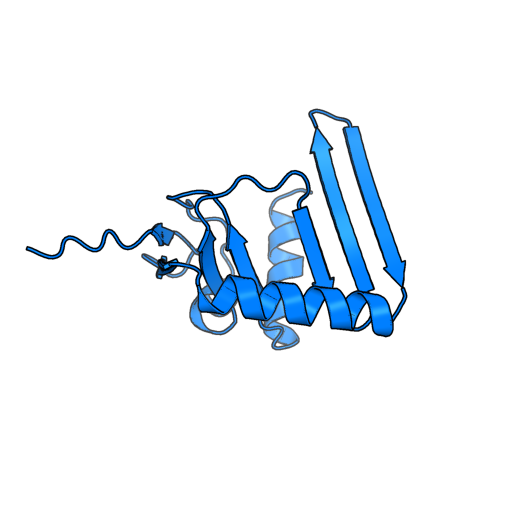HIS A 1 116 ? 9.388 -7.140 -22.576 1.00 41.50 116 HIS A N 1
ATOM 984 C CA . HIS A 1 116 ? 9.964 -7.328 -23.903 1.00 41.50 116 HIS A CA 1
ATOM 985 C C . HIS A 1 116 ? 9.043 -8.310 -24.624 1.00 41.50 116 HIS A C 1
ATOM 987 O O . HIS A 1 116 ? 9.118 -9.519 -24.413 1.00 41.50 116 HIS A O 1
ATOM 993 N N . LYS A 1 117 ? 8.110 -7.778 -25.414 1.00 37.31 117 LYS A N 1
ATOM 994 C CA . LYS A 1 117 ? 7.537 -8.546 -26.514 1.00 37.31 117 LYS A CA 1
ATOM 995 C C . LYS A 1 117 ? 8.351 -8.214 -27.761 1.00 37.31 117 LYS A C 1
ATOM 997 O O . LYS A 1 117 ? 8.558 -7.038 -28.047 1.00 37.31 117 LYS A O 1
ATOM 1002 N N . VAL A 1 118 ? 8.847 -9.294 -28.363 1.00 35.62 118 VAL A N 1
ATOM 1003 C CA . VAL A 1 118 ? 9.482 -9.429 -29.682 1.00 35.62 118 VAL A CA 1
ATOM 1004 C C . VAL A 1 118 ? 8.765 -8.596 -30.736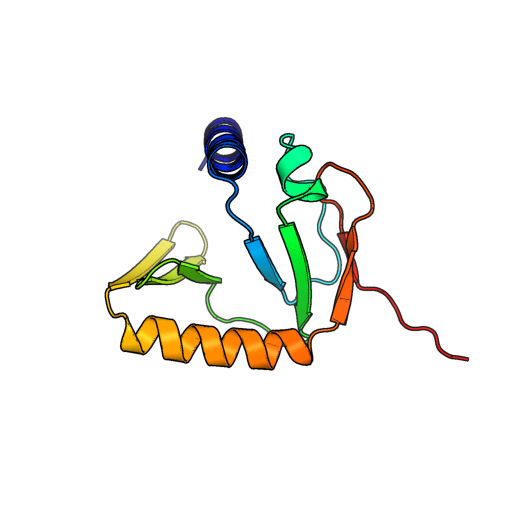 1.00 35.62 118 VAL A C 1
ATOM 1006 O O . VAL A 1 118 ? 7.513 -8.581 -30.691 1.00 35.62 118 VAL A O 1
#